Protein AF-A0A936JYV6-F1 (afdb_monomer)

Structure (mmCIF, N/CA/C/O backbone):
data_AF-A0A936JYV6-F1
#
_entry.id   AF-A0A936JYV6-F1
#
loop_
_atom_site.group_PDB
_atom_site.id
_atom_site.type_symbol
_atom_site.label_atom_id
_atom_site.label_alt_id
_atom_site.label_comp_id
_atom_site.label_asym_id
_atom_site.label_entity_id
_atom_site.label_seq_id
_atom_site.pdbx_PDB_ins_code
_atom_site.Cartn_x
_atom_site.Cartn_y
_atom_site.Cartn_z
_atom_site.occupancy
_atom_site.B_iso_or_equiv
_atom_site.auth_seq_id
_atom_site.auth_comp_id
_atom_site.auth_asym_id
_atom_site.auth_atom_id
_atom_site.pdbx_PDB_model_num
ATOM 1 N N . MET A 1 1 ? 4.127 -14.443 2.243 1.00 58.06 1 MET A N 1
ATOM 2 C CA . MET A 1 1 ? 3.228 -13.500 1.531 1.00 58.06 1 MET A CA 1
ATOM 3 C C . MET A 1 1 ? 3.012 -13.992 0.109 1.00 58.06 1 MET A C 1
ATOM 5 O O . MET A 1 1 ? 3.993 -14.233 -0.583 1.00 58.06 1 MET A O 1
ATOM 9 N N . LYS A 1 2 ? 1.760 -14.164 -0.326 1.00 81.38 2 LYS A N 1
ATOM 10 C CA . LYS A 1 2 ? 1.425 -14.519 -1.715 1.00 81.38 2 LYS A CA 1
ATOM 11 C C . LYS A 1 2 ? 1.143 -13.226 -2.482 1.00 81.38 2 LYS A C 1
ATOM 13 O O . LYS A 1 2 ? 0.317 -12.442 -2.030 1.00 81.38 2 LYS A O 1
ATOM 18 N N . LEU A 1 3 ? 1.829 -13.005 -3.605 1.00 87.69 3 LEU A N 1
ATOM 19 C CA . LEU A 1 3 ? 1.605 -11.821 -4.444 1.00 87.69 3 LEU A CA 1
ATOM 20 C C . LEU A 1 3 ? 0.173 -11.803 -4.993 1.00 87.69 3 LEU A C 1
ATOM 22 O O . LEU A 1 3 ? -0.344 -12.847 -5.417 1.00 87.69 3 LEU A O 1
ATOM 26 N N . SER A 1 4 ? -0.427 -10.612 -5.029 1.00 91.56 4 SER A N 1
ATOM 27 C CA . SER A 1 4 ? -1.703 -10.377 -5.707 1.00 91.56 4 SER A CA 1
ATOM 28 C C . SER A 1 4 ? -1.563 -10.567 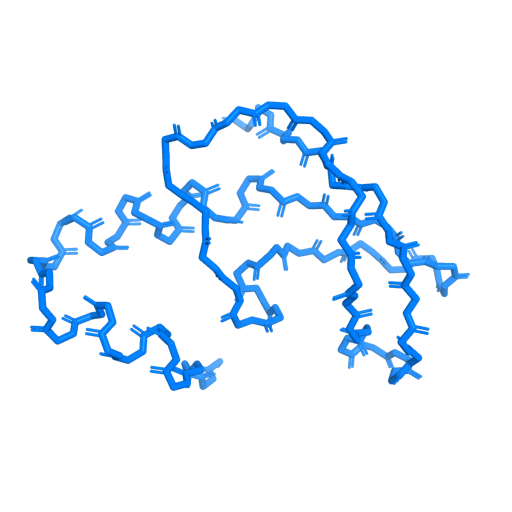-7.220 1.00 91.56 4 SER A C 1
ATOM 30 O O . SER A 1 4 ? -0.458 -10.568 -7.766 1.00 91.56 4 SER A O 1
ATOM 32 N N . ILE A 1 5 ? -2.687 -10.720 -7.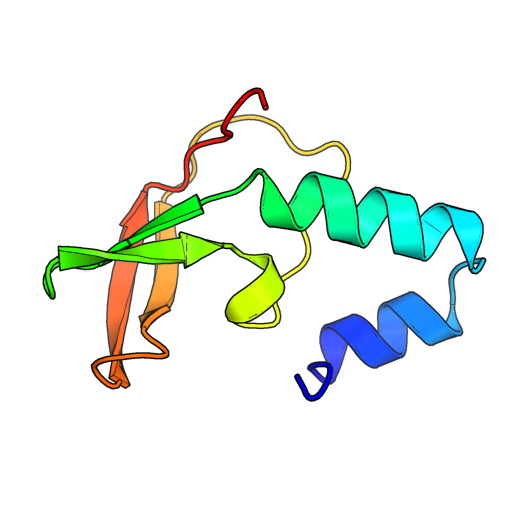924 1.00 93.00 5 ILE A N 1
ATOM 33 C CA . ILE A 1 5 ? -2.685 -10.816 -9.393 1.00 93.00 5 ILE A CA 1
ATOM 34 C C . ILE A 1 5 ? -2.044 -9.563 -10.007 1.00 93.00 5 ILE A C 1
ATOM 36 O O . ILE A 1 5 ? -1.184 -9.692 -10.873 1.00 93.00 5 ILE A O 1
ATOM 40 N N . ALA A 1 6 ? -2.368 -8.371 -9.495 1.00 91.44 6 ALA A N 1
ATOM 41 C CA . ALA A 1 6 ? -1.756 -7.121 -9.943 1.00 91.44 6 ALA A CA 1
ATOM 42 C C . ALA A 1 6 ? -0.230 -7.128 -9.755 1.00 91.44 6 ALA A C 1
ATOM 44 O O . ALA A 1 6 ? 0.513 -6.821 -10.684 1.00 91.44 6 ALA A O 1
ATOM 45 N N . GLN A 1 7 ? 0.253 -7.554 -8.583 1.00 94.56 7 GLN A N 1
ATOM 46 C CA . GLN A 1 7 ? 1.690 -7.659 -8.305 1.00 94.56 7 GLN A CA 1
ATOM 47 C C . GLN A 1 7 ? 2.384 -8.687 -9.200 1.00 94.56 7 GLN A C 1
ATOM 49 O O . GLN A 1 7 ? 3.514 -8.455 -9.616 1.00 94.56 7 GLN A O 1
ATOM 54 N N . LYS A 1 8 ? 1.723 -9.800 -9.536 1.00 94.69 8 LYS A N 1
ATOM 55 C CA . LYS A 1 8 ? 2.259 -10.795 -10.476 1.00 94.69 8 LYS A CA 1
ATOM 56 C C . LYS A 1 8 ? 2.363 -10.251 -11.898 1.00 94.69 8 LYS A C 1
ATOM 58 O O . LYS A 1 8 ? 3.390 -10.464 -12.529 1.00 94.69 8 LYS A O 1
ATOM 63 N N . ILE A 1 9 ? 1.338 -9.542 -12.373 1.00 94.81 9 ILE A N 1
ATOM 64 C CA . ILE A 1 9 ? 1.346 -8.897 -13.693 1.00 94.81 9 ILE A CA 1
ATOM 65 C C . ILE A 1 9 ? 2.489 -7.883 -13.755 1.00 94.81 9 ILE A C 1
ATOM 67 O O . ILE A 1 9 ? 3.330 -7.962 -14.644 1.00 94.81 9 ILE A O 1
ATOM 71 N N . VAL A 1 10 ? 2.592 -6.992 -12.765 1.00 93.75 10 VAL A N 1
ATOM 72 C CA . VAL A 1 10 ? 3.683 -6.008 -12.723 1.00 93.75 10 VAL A CA 1
ATOM 73 C C . VAL A 1 10 ? 5.046 -6.693 -12.642 1.00 93.75 10 VAL A C 1
ATOM 75 O O . VAL A 1 10 ? 5.946 -6.305 -13.378 1.00 93.75 10 VAL A O 1
ATOM 78 N N . LYS A 1 11 ? 5.205 -7.748 -11.832 1.00 94.19 11 LYS A N 1
ATOM 79 C CA . LYS A 1 11 ? 6.449 -8.533 -11.773 1.00 94.19 11 LYS A CA 1
ATOM 80 C C . LYS A 1 11 ? 6.822 -9.147 -13.124 1.00 94.19 11 LYS A C 1
ATOM 82 O O . LYS A 1 11 ? 8.000 -9.221 -13.435 1.00 94.19 11 LYS A O 1
ATOM 87 N N . PHE A 1 12 ? 5.842 -9.608 -13.897 1.00 95.19 12 PHE A N 1
ATOM 88 C CA . PHE A 1 12 ? 6.079 -10.229 -15.200 1.00 95.19 12 PHE A CA 1
ATOM 89 C C . PHE A 1 12 ? 6.557 -9.217 -16.249 1.00 95.19 12 PHE A C 1
ATOM 91 O O . PHE A 1 12 ? 7.462 -9.519 -17.018 1.00 95.19 12 PHE A O 1
ATOM 98 N N . PHE A 1 13 ? 5.985 -8.009 -16.258 1.00 94.62 13 PHE A N 1
ATOM 99 C CA . PHE A 1 13 ? 6.314 -6.968 -17.241 1.00 94.62 13 PHE A CA 1
ATOM 100 C C . PHE A 1 13 ? 7.438 -6.011 -16.808 1.00 94.62 13 PHE A C 1
ATOM 102 O O . PHE A 1 13 ? 7.816 -5.131 -17.577 1.00 94.62 13 PHE A O 1
ATOM 109 N N . SER A 1 14 ? 7.971 -6.144 -15.591 1.00 92.69 14 SER A N 1
ATOM 110 C CA . SER A 1 14 ? 9.063 -5.302 -15.083 1.00 92.69 14 SER A CA 1
ATOM 111 C C . SER A 1 14 ? 10.339 -6.103 -14.845 1.00 92.69 14 SER A C 1
ATOM 113 O O . SER A 1 14 ? 10.315 -7.318 -14.668 1.00 92.69 14 SER A O 1
ATOM 115 N N . SER A 1 15 ? 11.481 -5.413 -14.825 1.00 95.19 15 SER A N 1
ATOM 116 C CA . SER A 1 15 ? 12.736 -6.026 -14.393 1.00 95.19 15 SER A CA 1
ATOM 117 C C . SER A 1 15 ? 12.732 -6.256 -12.880 1.00 95.19 15 SER A C 1
ATOM 119 O O . SER A 1 15 ? 12.049 -5.553 -12.132 1.00 95.19 15 SER A O 1
ATOM 121 N N . ALA A 1 16 ? 13.548 -7.202 -12.408 1.00 93.62 16 ALA A N 1
ATOM 122 C CA . ALA A 1 16 ? 13.657 -7.508 -10.981 1.00 93.62 16 ALA A CA 1
ATOM 123 C C . ALA A 1 16 ? 13.996 -6.265 -10.135 1.00 93.62 16 ALA A C 1
ATOM 125 O O . ALA A 1 16 ? 13.351 -6.021 -9.118 1.00 93.62 16 ALA A O 1
ATOM 126 N N . SER A 1 17 ? 14.935 -5.435 -10.602 1.00 94.62 17 SER A N 1
ATOM 127 C CA . SER A 1 17 ? 15.351 -4.212 -9.903 1.00 94.62 17 SER A CA 1
ATOM 128 C C . SER A 1 17 ? 14.264 -3.136 -9.871 1.00 94.62 17 SER A C 1
ATOM 130 O O . SER A 1 17 ? 14.131 -2.406 -8.890 1.00 94.62 17 SER A O 1
ATOM 132 N N . VAL A 1 18 ? 13.456 -3.022 -10.929 1.00 94.06 18 VAL A N 1
ATOM 133 C CA . VAL A 1 18 ? 12.316 -2.096 -10.954 1.00 94.06 18 VAL A CA 1
ATOM 134 C C . VAL A 1 18 ? 11.211 -2.598 -10.031 1.00 94.06 18 VAL A C 1
ATOM 136 O O . VAL A 1 18 ? 10.670 -1.812 -9.256 1.00 94.06 18 VAL A O 1
ATOM 139 N N . PHE A 1 19 ? 10.913 -3.897 -10.060 1.00 95.50 19 PHE A N 1
ATOM 140 C CA . PHE A 1 19 ? 9.917 -4.507 -9.186 1.00 95.50 19 PHE A CA 1
ATOM 141 C C . PHE A 1 19 ? 10.266 -4.346 -7.702 1.00 95.50 19 PHE A C 1
ATOM 143 O O . PHE A 1 19 ? 9.391 -4.044 -6.891 1.00 95.50 19 PHE A O 1
ATOM 150 N N . GLU A 1 20 ? 11.541 -4.490 -7.344 1.00 95.00 20 GLU A N 1
ATOM 151 C CA . GLU A 1 20 ? 12.024 -4.273 -5.980 1.00 95.00 20 GLU A CA 1
ATOM 152 C C . GLU A 1 20 ? 11.809 -2.823 -5.527 1.00 95.00 20 GLU A C 1
ATOM 154 O O . GLU A 1 20 ? 11.176 -2.591 -4.497 1.00 95.00 20 GLU A O 1
ATOM 159 N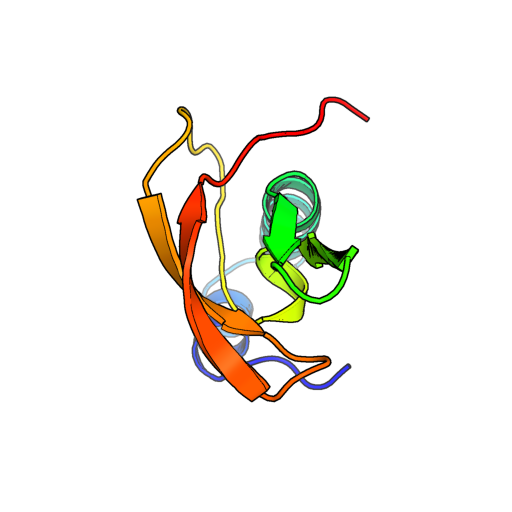 N . LYS A 1 21 ? 12.180 -1.843 -6.361 1.00 94.50 21 LYS A N 1
ATOM 160 C CA . LYS A 1 21 ? 11.908 -0.419 -6.093 1.00 94.50 21 LYS A CA 1
ATOM 161 C C . LYS A 1 21 ? 10.411 -0.120 -5.969 1.00 94.50 21 LYS A C 1
ATOM 163 O O . LYS A 1 21 ? 10.005 0.688 -5.136 1.00 94.50 21 LYS A O 1
ATOM 168 N N . MET A 1 22 ? 9.572 -0.766 -6.783 1.00 94.75 22 MET A N 1
ATOM 169 C CA . MET A 1 22 ? 8.113 -0.647 -6.691 1.00 94.75 22 MET A CA 1
ATOM 170 C C . MET A 1 22 ? 7.580 -1.223 -5.378 1.00 94.75 22 MET A C 1
ATOM 172 O O . MET A 1 22 ? 6.705 -0.615 -4.759 1.00 94.75 22 MET A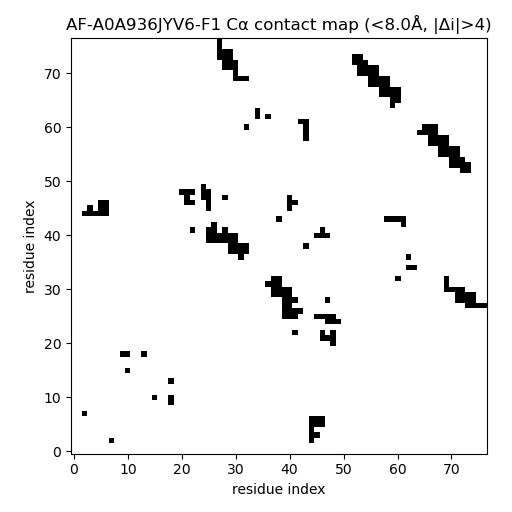 O 1
ATOM 176 N N . MET A 1 23 ? 8.095 -2.376 -4.946 1.00 94.75 23 MET A N 1
ATOM 177 C CA . MET A 1 23 ? 7.743 -2.988 -3.667 1.00 94.75 23 MET A CA 1
ATOM 178 C C . MET A 1 23 ? 8.128 -2.075 -2.502 1.00 94.75 23 MET A C 1
ATOM 180 O O . MET A 1 23 ? 7.303 -1.840 -1.619 1.00 94.75 23 MET A O 1
ATOM 184 N N . GLU A 1 24 ? 9.358 -1.567 -2.488 1.00 94.19 24 GLU A N 1
ATOM 185 C CA . GLU A 1 24 ? 9.851 -0.672 -1.439 1.00 94.19 24 GLU A CA 1
ATOM 186 C C . GLU A 1 24 ? 9.012 0.600 -1.336 1.00 94.19 24 GLU A C 1
ATOM 188 O O . GLU A 1 24 ? 8.539 0.933 -0.249 1.00 94.19 24 GLU A O 1
ATOM 193 N N . ASP A 1 25 ? 8.752 1.275 -2.458 1.00 93.94 25 ASP A N 1
ATOM 194 C CA . ASP A 1 25 ? 7.934 2.489 -2.455 1.00 93.94 25 ASP A CA 1
ATOM 195 C C . ASP A 1 25 ? 6.488 2.174 -2.036 1.00 93.94 25 ASP A C 1
ATOM 197 O O . ASP A 1 25 ? 5.916 2.873 -1.203 1.00 93.94 25 ASP A O 1
ATOM 201 N N . SER A 1 26 ? 5.920 1.049 -2.486 1.00 94.25 26 SER A N 1
ATOM 202 C CA . SER A 1 26 ? 4.572 0.615 -2.083 1.00 94.25 26 SER A CA 1
ATOM 203 C C . SER A 1 26 ? 4.455 0.322 -0.584 1.00 94.25 26 SER A C 1
ATOM 205 O O . SER A 1 26 ? 3.394 0.558 -0.003 1.00 94.25 26 SER A O 1
ATOM 207 N N . LYS A 1 27 ? 5.520 -0.180 0.058 1.00 94.56 27 LYS A N 1
ATOM 208 C CA . LYS A 1 27 ? 5.564 -0.421 1.513 1.00 94.56 27 LYS A CA 1
ATOM 209 C C . LYS A 1 27 ? 5.563 0.879 2.323 1.00 94.56 27 LYS A C 1
ATOM 211 O O . LYS A 1 27 ? 5.071 0.880 3.451 1.00 94.56 27 LYS A O 1
ATOM 216 N N . ARG A 1 28 ? 6.071 1.978 1.752 1.00 94.31 28 ARG A N 1
ATOM 217 C CA . ARG A 1 28 ? 6.055 3.314 2.377 1.00 94.31 28 ARG A CA 1
ATOM 218 C C . ARG A 1 28 ? 4.653 3.911 2.430 1.00 94.31 28 ARG A C 1
ATOM 220 O O . ARG A 1 28 ? 4.379 4.731 3.298 1.00 94.31 28 ARG A O 1
ATOM 227 N N . TYR A 1 29 ? 3.754 3.510 1.532 1.00 94.12 29 TYR A N 1
ATOM 228 C CA . TYR A 1 29 ? 2.353 3.916 1.601 1.00 94.12 29 TYR A CA 1
ATOM 229 C C . TYR A 1 29 ? 1.611 3.054 2.612 1.00 94.12 29 TYR A C 1
ATOM 231 O O . TYR A 1 29 ? 1.399 1.864 2.381 1.00 94.12 29 TYR A O 1
ATOM 239 N N . ARG A 1 30 ? 1.197 3.662 3.720 1.00 94.31 30 ARG A N 1
ATOM 240 C CA . ARG A 1 30 ? 0.540 2.991 4.843 1.00 94.31 30 ARG A CA 1
ATOM 241 C C . ARG A 1 30 ? -0.816 3.617 5.133 1.00 94.31 30 ARG A C 1
ATOM 243 O O . ARG A 1 30 ? -1.128 4.729 4.698 1.00 94.31 30 ARG A O 1
ATOM 250 N N . PHE A 1 31 ? -1.646 2.862 5.834 1.00 93.25 31 PHE A N 1
ATOM 251 C CA . PHE A 1 31 ? -2.889 3.352 6.404 1.00 93.25 31 PHE A CA 1
ATOM 252 C C . PHE A 1 31 ? -3.161 2.650 7.734 1.00 93.25 31 PHE A C 1
ATOM 254 O O . PHE A 1 31 ? -2.819 1.479 7.924 1.00 93.25 31 PHE A O 1
ATOM 261 N N . THR A 1 32 ? -3.881 3.341 8.611 1.00 93.25 32 THR A N 1
ATOM 262 C CA . THR A 1 32 ? -4.379 2.773 9.865 1.00 93.25 32 THR A CA 1
ATOM 263 C C . THR A 1 32 ? -5.840 2.388 9.701 1.00 93.25 32 THR A C 1
ATOM 265 O O . THR A 1 32 ? -6.661 3.170 9.219 1.00 93.25 32 THR A O 1
ATOM 268 N N . CYS A 1 33 ? -6.178 1.151 10.055 1.00 92.50 33 CYS A N 1
ATOM 269 C CA . CYS A 1 33 ? -7.564 0.707 10.122 1.00 92.50 33 CYS A CA 1
ATOM 270 C C . CYS A 1 33 ? -8.164 1.034 11.497 1.00 92.50 33 CYS A C 1
ATOM 272 O O . CYS A 1 33 ? -7.462 1.013 12.501 1.00 92.50 33 CYS A O 1
ATOM 274 N N . ASN A 1 34 ? -9.486 1.205 11.572 1.00 88.38 34 ASN A N 1
ATOM 275 C CA . ASN A 1 34 ? -10.220 1.403 12.831 1.00 88.38 34 ASN A CA 1
ATOM 276 C C . ASN A 1 34 ? -10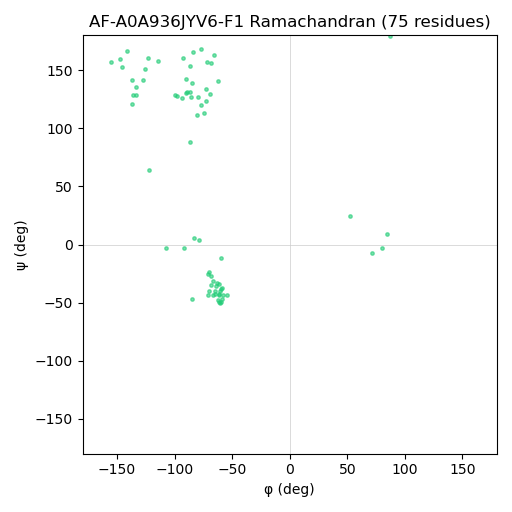.078 0.235 13.828 1.00 88.38 34 ASN A C 1
ATOM 278 O O . ASN A 1 34 ? -10.467 0.367 14.978 1.00 88.38 34 ASN A O 1
ATOM 282 N N . CYS A 1 35 ? -9.527 -0.912 13.412 1.00 90.88 35 CYS A N 1
ATOM 283 C CA . CYS A 1 35 ? -9.145 -1.989 14.332 1.00 90.88 35 CYS A CA 1
ATOM 284 C C . CYS A 1 35 ? -7.807 -1.734 15.056 1.00 90.88 35 CYS A C 1
ATOM 286 O O . CYS A 1 35 ? -7.312 -2.627 15.735 1.00 90.88 35 CYS A O 1
ATOM 288 N N . GLY A 1 36 ? -7.184 -0.567 14.862 1.00 89.75 36 GLY A N 1
ATOM 289 C CA . GLY A 1 36 ? -5.913 -0.182 15.481 1.00 89.75 36 GLY A CA 1
ATOM 290 C C . GLY A 1 36 ? -4.672 -0.768 14.804 1.00 89.75 36 GLY A C 1
ATOM 291 O O . GLY A 1 36 ? -3.556 -0.454 15.204 1.00 89.75 36 GLY A O 1
ATOM 292 N N . LYS A 1 37 ? -4.834 -1.610 13.775 1.00 92.44 37 LYS A N 1
ATOM 293 C CA . LYS A 1 37 ? -3.709 -2.148 13.002 1.00 92.44 37 LYS A CA 1
ATOM 294 C C . LYS A 1 37 ? -3.361 -1.236 11.833 1.00 92.44 37 LYS A C 1
ATOM 296 O O . LYS A 1 37 ? -4.232 -0.845 11.049 1.00 92.44 37 LYS A O 1
ATOM 301 N N . GLU A 1 38 ? -2.075 -0.945 11.719 1.00 92.50 38 GLU A N 1
ATOM 302 C CA . GLU A 1 38 ? -1.475 -0.295 10.564 1.00 92.50 38 GLU A CA 1
ATOM 303 C C . GLU A 1 38 ? -1.024 -1.355 9.557 1.00 92.50 38 GLU A C 1
ATOM 305 O O . GLU A 1 38 ? -0.548 -2.424 9.938 1.00 92.50 38 GLU A O 1
ATOM 310 N N . THR A 1 39 ? -1.184 -1.067 8.271 1.00 92.38 39 THR A N 1
ATOM 311 C CA . THR A 1 39 ? -0.699 -1.930 7.192 1.00 92.38 39 THR A CA 1
ATOM 312 C C . THR A 1 39 ? -0.290 -1.079 5.997 1.00 92.38 39 THR A C 1
ATOM 314 O O . THR A 1 39 ? -0.695 0.081 5.859 1.00 92.38 39 THR A O 1
ATOM 317 N N . SER A 1 40 ? 0.535 -1.652 5.132 1.00 93.62 40 SER A N 1
ATOM 318 C CA . SER A 1 40 ? 0.974 -1.013 3.898 1.00 93.62 40 SER A CA 1
ATOM 319 C C . SER A 1 40 ? 0.083 -1.359 2.707 1.00 93.62 40 SER A C 1
ATOM 321 O O . SER A 1 40 ? -0.624 -2.369 2.675 1.00 93.62 40 SER A O 1
ATOM 323 N N . ILE A 1 41 ? 0.160 -0.533 1.666 1.00 93.81 41 ILE A N 1
ATOM 324 C CA . ILE A 1 41 ? -0.494 -0.801 0.385 1.00 93.81 41 ILE A CA 1
ATOM 325 C C . ILE A 1 41 ? 0.042 -2.083 -0.253 1.00 93.81 41 ILE A C 1
ATOM 327 O O . ILE A 1 41 ? -0.725 -2.826 -0.863 1.00 93.81 41 ILE A O 1
ATOM 331 N N . TRP A 1 42 ? 1.324 -2.389 -0.058 1.00 94.25 42 TRP A N 1
ATOM 332 C CA . TRP A 1 42 ? 1.907 -3.635 -0.544 1.00 94.25 42 TRP A CA 1
ATOM 333 C C . TRP A 1 42 ? 1.254 -4.883 0.070 1.00 94.25 42 TRP A C 1
ATOM 335 O O . TRP A 1 42 ? 0.960 -5.845 -0.641 1.00 94.25 42 TRP A O 1
ATOM 345 N N . GLU A 1 43 ? 0.998 -4.864 1.379 1.00 91.88 43 GLU A N 1
ATOM 346 C CA . GLU A 1 43 ? 0.439 -6.005 2.120 1.00 91.88 43 GLU A CA 1
ATOM 347 C C . GLU A 1 43 ? -0.994 -6.343 1.707 1.00 91.88 43 GLU A C 1
ATOM 349 O O . GLU A 1 43 ? -1.374 -7.513 1.697 1.00 91.88 43 GLU A O 1
ATOM 354 N N . ILE A 1 44 ? -1.778 -5.341 1.302 1.00 91.81 44 ILE A N 1
ATOM 355 C CA . ILE A 1 44 ? -3.127 -5.549 0.755 1.00 91.81 44 ILE A CA 1
ATOM 356 C C . ILE A 1 44 ? -3.125 -5.901 -0.742 1.00 91.81 44 ILE A C 1
ATOM 358 O O . ILE A 1 44 ? -4.186 -5.983 -1.357 1.00 91.81 44 ILE A O 1
ATOM 362 N N . GLY A 1 45 ? -1.948 -6.090 -1.346 1.00 91.56 45 GLY A N 1
ATOM 363 C CA . GLY A 1 45 ? -1.810 -6.451 -2.755 1.00 91.56 45 GLY A CA 1
ATOM 364 C C . GLY A 1 45 ? -1.834 -5.272 -3.730 1.00 91.56 45 GLY A C 1
ATOM 365 O O . GLY A 1 45 ? -1.909 -5.503 -4.940 1.00 91.56 45 GLY A O 1
ATOM 366 N N . GLY A 1 46 ? -1.797 -4.037 -3.227 1.00 91.56 46 GLY A N 1
ATOM 367 C CA . GLY A 1 46 ? -1.728 -2.822 -4.029 1.00 91.56 46 GLY A CA 1
ATOM 368 C C . GLY A 1 46 ? -0.298 -2.466 -4.436 1.00 91.56 46 GLY A C 1
ATOM 369 O O . GLY A 1 46 ? 0.682 -2.989 -3.901 1.00 91.56 46 GLY A O 1
ATOM 370 N N . ILE A 1 47 ? -0.189 -1.556 -5.402 1.00 93.12 47 ILE A N 1
ATOM 371 C CA . ILE A 1 47 ? 1.084 -1.070 -5.938 1.00 93.12 47 ILE A CA 1
ATOM 372 C C . ILE A 1 47 ? 1.010 0.452 -6.026 1.00 93.12 47 ILE A C 1
ATOM 374 O O . ILE A 1 47 ? 0.058 1.001 -6.582 1.00 93.12 47 ILE A O 1
ATOM 378 N N . ARG A 1 48 ? 2.014 1.133 -5.474 1.00 92.62 48 ARG A N 1
ATOM 379 C CA . ARG A 1 48 ? 2.246 2.570 -5.645 1.00 92.62 48 ARG A CA 1
ATOM 380 C C . ARG A 1 48 ? 3.733 2.791 -5.875 1.00 92.62 48 ARG A C 1
ATOM 382 O O . ARG A 1 48 ? 4.545 2.427 -5.034 1.00 92.62 48 ARG A O 1
ATOM 389 N N . TYR A 1 49 ? 4.064 3.389 -7.011 1.00 92.56 49 TYR A N 1
ATOM 390 C CA . TYR A 1 49 ? 5.440 3.671 -7.397 1.00 92.56 49 TYR A CA 1
ATOM 391 C C . TYR A 1 49 ? 5.545 5.077 -7.966 1.00 92.56 49 TYR A C 1
ATOM 393 O O . TYR A 1 49 ? 4.751 5.439 -8.834 1.00 92.56 49 TYR A O 1
ATOM 401 N N . LYS A 1 50 ? 6.495 5.867 -7.452 1.00 89.00 50 LYS A N 1
ATOM 402 C CA . LYS A 1 50 ? 6.676 7.291 -7.780 1.00 89.00 50 LYS A CA 1
ATOM 403 C C . LYS A 1 50 ? 5.389 8.110 -7.618 1.00 89.00 50 LYS A C 1
ATOM 405 O O . LYS A 1 50 ? 5.212 9.143 -8.254 1.00 89.00 50 LYS A O 1
ATOM 410 N N . ALA A 1 51 ? 4.471 7.634 -6.780 1.00 88.69 51 ALA A N 1
ATOM 411 C CA . ALA A 1 51 ? 3.2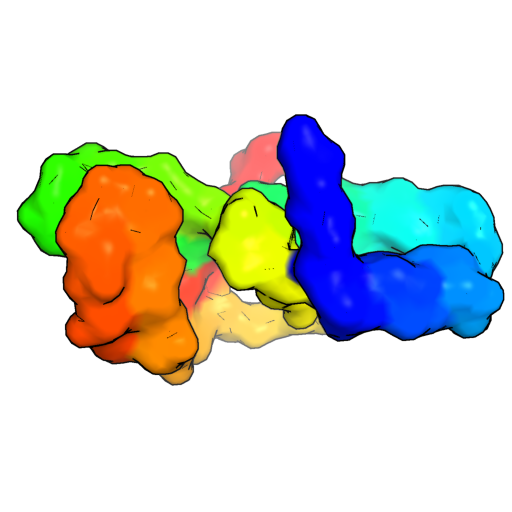28 8.329 -6.508 1.00 88.69 51 ALA A CA 1
ATOM 412 C C . ALA A 1 51 ? 3.480 9.508 -5.554 1.00 88.69 51 ALA A C 1
ATOM 414 O O . ALA A 1 51 ? 4.527 9.618 -4.916 1.00 88.69 51 ALA A O 1
ATOM 415 N N . ALA A 1 52 ? 2.487 10.376 -5.406 1.00 85.81 52 ALA A N 1
ATOM 416 C CA . ALA A 1 52 ? 2.497 11.448 -4.419 1.00 85.81 52 ALA A CA 1
ATOM 417 C C . ALA A 1 52 ? 1.099 11.632 -3.814 1.00 85.81 52 ALA A C 1
ATOM 419 O O . ALA A 1 52 ? 0.109 11.095 -4.320 1.00 85.81 52 ALA A O 1
ATOM 420 N N . GLY A 1 53 ? 1.035 12.377 -2.710 1.00 86.81 53 GLY A N 1
ATOM 421 C CA . GLY A 1 53 ? -0.214 12.760 -2.056 1.00 86.81 53 GLY A CA 1
ATOM 422 C C . GLY A 1 53 ? -0.759 11.756 -1.037 1.00 86.81 53 GLY A C 1
ATOM 423 O O . GLY A 1 53 ? -0.182 10.698 -0.779 1.00 86.81 53 GLY A O 1
ATOM 424 N N . LYS A 1 54 ? -1.897 12.133 -0.438 1.00 88.44 54 LYS A N 1
ATOM 425 C CA . LYS A 1 54 ? -2.590 11.394 0.630 1.00 88.44 54 LYS A CA 1
ATOM 426 C C . LYS A 1 54 ? -4.031 11.050 0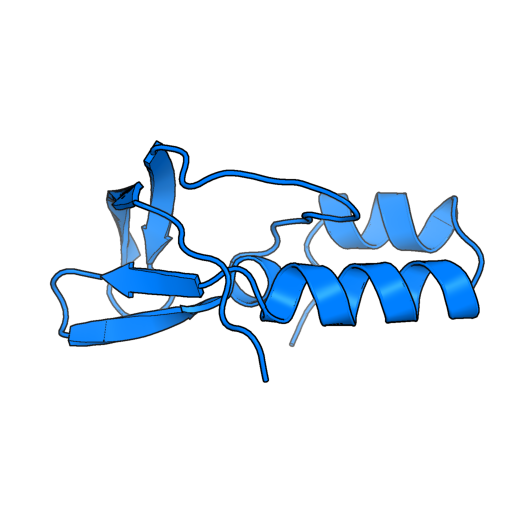.220 1.00 88.44 54 LYS A C 1
ATOM 428 O O . LYS A 1 54 ? -4.968 11.607 0.797 1.00 88.44 54 LYS A O 1
ATOM 433 N N . PRO A 1 55 ? -4.232 10.215 -0.818 1.00 90.88 55 PRO A N 1
ATOM 434 C CA . PRO A 1 55 ? -5.568 9.930 -1.321 1.00 90.88 55 PRO A CA 1
ATOM 435 C C . PRO A 1 55 ? -6.382 9.114 -0.317 1.00 90.88 55 PRO A C 1
ATOM 437 O O . PRO A 1 55 ? -5.844 8.371 0.511 1.00 90.88 55 PRO A O 1
ATOM 440 N N . LEU A 1 56 ? -7.701 9.227 -0.443 1.00 90.75 56 LEU A N 1
ATOM 441 C CA . LEU A 1 56 ? -8.646 8.326 0.194 1.00 90.75 56 LEU A CA 1
ATOM 442 C C . LEU A 1 56 ? -8.833 7.109 -0.720 1.00 90.75 56 LEU A C 1
ATOM 444 O O . LEU A 1 56 ? -9.111 7.261 -1.907 1.00 90.75 56 LEU A O 1
ATOM 448 N N . THR A 1 57 ? -8.650 5.896 -0.209 1.00 89.12 57 THR A N 1
ATOM 449 C CA . THR A 1 57 ? -8.774 4.670 -1.013 1.00 89.12 57 THR A CA 1
ATOM 450 C C . THR A 1 57 ? -9.611 3.635 -0.281 1.00 89.12 57 THR A C 1
ATOM 452 O O . THR A 1 57 ? -9.432 3.417 0.918 1.00 89.12 57 THR A O 1
ATOM 455 N N . GLY A 1 58 ? -10.528 3.001 -1.011 1.00 90.81 58 GLY A N 1
ATOM 456 C CA . GLY A 1 58 ? -11.332 1.894 -0.510 1.00 90.81 58 GLY A CA 1
ATOM 457 C C . GLY A 1 58 ? -10.488 0.631 -0.430 1.00 90.81 58 GLY A C 1
ATOM 458 O O . GLY A 1 58 ? -10.046 0.109 -1.450 1.00 90.81 58 GLY A O 1
ATOM 459 N N . THR A 1 59 ? -10.233 0.150 0.783 1.00 89.12 59 THR A N 1
ATOM 460 C CA . THR A 1 59 ? -9.388 -1.025 1.011 1.00 89.12 59 THR A CA 1
ATOM 461 C C . THR A 1 59 ? -9.984 -1.953 2.064 1.00 89.12 5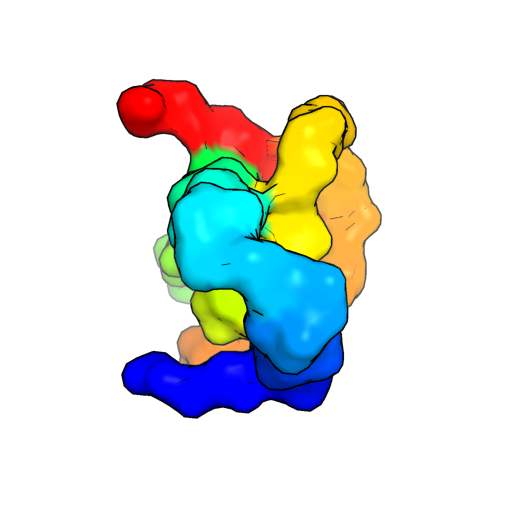9 THR A C 1
ATOM 463 O O . THR A 1 59 ? -10.529 -1.524 3.088 1.00 89.12 59 THR A O 1
ATOM 466 N N . LYS A 1 60 ? -9.846 -3.261 1.825 1.00 91.12 60 LYS A N 1
ATOM 467 C CA . LYS A 1 60 ? -10.162 -4.305 2.800 1.00 91.12 60 LYS A CA 1
ATOM 468 C C . LYS A 1 60 ? -9.006 -4.435 3.790 1.00 91.12 60 LYS A C 1
ATOM 470 O O . LYS A 1 60 ? -7.858 -4.601 3.397 1.00 91.12 60 LYS A O 1
ATOM 475 N N . CYS A 1 61 ? -9.293 -4.357 5.090 1.00 90.94 61 CYS A N 1
ATOM 476 C CA . CYS A 1 61 ? -8.272 -4.636 6.103 1.00 90.94 61 CYS A CA 1
ATOM 477 C C . CYS A 1 61 ? -7.919 -6.132 6.085 1.00 90.94 61 CYS A C 1
ATOM 479 O O . CYS A 1 61 ? -8.839 -6.947 6.198 1.00 90.94 61 CYS A O 1
ATOM 481 N N . PRO A 1 62 ? -6.631 -6.509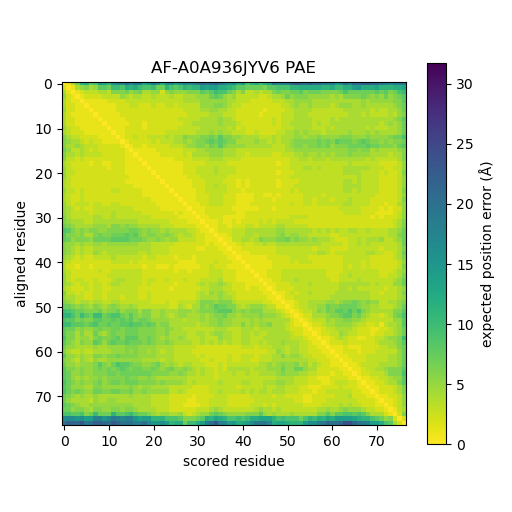 6.025 1.00 89.31 62 PRO A N 1
ATOM 482 C CA . PRO A 1 62 ? -6.232 -7.911 6.100 1.00 89.31 62 PRO A CA 1
ATOM 483 C C . PRO A 1 62 ? -6.439 -8.498 7.505 1.00 89.31 62 PRO A C 1
ATOM 485 O O . PRO A 1 62 ? -6.614 -9.702 7.635 1.00 89.31 62 PRO A O 1
ATOM 488 N N . HIS A 1 63 ? -6.474 -7.662 8.551 1.00 90.62 63 HIS A N 1
ATOM 489 C CA . HIS A 1 63 ? -6.625 -8.112 9.938 1.00 90.62 63 HIS A CA 1
ATOM 490 C C . HIS A 1 63 ? -8.082 -8.316 10.362 1.00 90.62 63 HIS A C 1
ATOM 492 O O . HIS A 1 63 ? -8.401 -9.324 10.975 1.00 90.62 63 HIS A O 1
ATOM 498 N N . CYS A 1 64 ? -8.970 -7.359 10.071 1.00 91.19 64 CYS A N 1
ATOM 499 C CA . CYS A 1 64 ? -10.371 -7.426 10.512 1.00 91.19 64 CYS A CA 1
ATOM 500 C C . CYS A 1 64 ? -11.366 -7.721 9.382 1.00 91.19 64 CYS A C 1
ATOM 502 O O . CYS A 1 64 ? -12.566 -7.784 9.627 1.00 91.19 64 CYS A O 1
ATOM 504 N N . GLY A 1 65 ? -10.905 -7.820 8.132 1.00 90.69 65 GLY A N 1
ATOM 505 C CA . GLY A 1 65 ? -11.746 -8.115 6.970 1.00 90.69 65 GLY A CA 1
ATOM 506 C C . GLY A 1 65 ? -12.689 -6.990 6.529 1.00 90.69 65 GLY A C 1
ATOM 507 O O . GLY A 1 65 ? -13.285 -7.103 5.460 1.00 90.69 65 GLY A O 1
ATOM 508 N N . LYS A 1 66 ? -12.813 -5.892 7.289 1.00 91.62 66 LYS A N 1
ATOM 509 C CA . LYS A 1 66 ? -13.715 -4.777 6.961 1.00 91.62 66 LYS A CA 1
ATOM 510 C C . LYS A 1 66 ? -13.187 -3.947 5.791 1.00 91.62 66 LYS A C 1
ATOM 512 O O . LYS A 1 66 ? -12.011 -3.556 5.772 1.00 91.62 66 LYS A O 1
ATOM 517 N N . PHE A 1 67 ? -14.076 -3.647 4.848 1.00 92.12 67 PHE A N 1
ATOM 518 C CA . PHE A 1 67 ? -13.842 -2.686 3.775 1.00 92.12 67 PHE A CA 1
ATOM 519 C C . PHE A 1 67 ? -14.210 -1.281 4.251 1.00 92.12 67 PHE A C 1
ATOM 521 O O . PHE A 1 67 ? -15.270 -1.085 4.840 1.00 92.12 67 PHE A O 1
ATOM 528 N N . ALA A 1 68 ? -13.320 -0.316 4.039 1.00 91.81 68 ALA A N 1
ATOM 529 C CA . ALA A 1 68 ? -13.570 1.083 4.364 1.00 91.81 68 ALA A CA 1
ATOM 530 C C . ALA A 1 68 ? -12.701 1.996 3.496 1.00 91.81 68 ALA A C 1
ATOM 532 O O . ALA A 1 68 ? -11.627 1.595 3.037 1.00 91.81 68 ALA A O 1
ATOM 533 N N . MET A 1 69 ? -13.144 3.240 3.331 1.00 92.56 69 MET A N 1
ATOM 534 C CA . MET A 1 69 ? -12.313 4.307 2.785 1.00 92.56 69 MET A CA 1
ATOM 535 C C . MET A 1 69 ? -11.282 4.721 3.833 1.00 92.56 69 MET A C 1
ATOM 537 O O . MET A 1 69 ? -11.639 5.081 4.954 1.00 92.56 69 MET A O 1
ATOM 541 N N . ARG A 1 70 ? -9.997 4.652 3.484 1.00 91.69 70 ARG A N 1
ATOM 542 C CA . ARG A 1 70 ? -8.900 5.004 4.392 1.00 91.69 70 ARG A CA 1
ATOM 543 C C . ARG A 1 70 ? -7.978 6.012 3.740 1.00 91.69 70 ARG A C 1
ATOM 545 O O . ARG A 1 70 ? -7.706 5.934 2.542 1.00 91.69 70 ARG A O 1
ATOM 552 N N . LYS A 1 71 ? -7.503 6.962 4.542 1.00 93.44 71 LYS A N 1
ATOM 553 C CA . LYS A 1 71 ? -6.506 7.934 4.105 1.00 93.44 71 LYS A CA 1
ATOM 554 C C . LYS A 1 71 ? -5.147 7.252 4.091 1.00 93.44 71 LYS A C 1
ATOM 556 O O . LYS A 1 71 ? -4.691 6.759 5.120 1.00 93.44 71 LYS A O 1
ATOM 561 N N . ILE A 1 72 ? -4.526 7.223 2.922 1.00 93.62 72 ILE A N 1
ATOM 562 C CA . ILE A 1 72 ? -3.169 6.714 2.764 1.00 93.62 72 ILE A CA 1
ATOM 563 C C . ILE A 1 72 ? -2.202 7.851 3.086 1.00 93.62 72 ILE A C 1
ATOM 565 O O . ILE A 1 72 ? -2.414 8.991 2.669 1.00 93.62 72 ILE A O 1
ATOM 569 N N . TYR A 1 73 ? -1.123 7.547 3.792 1.00 92.88 73 TYR A N 1
ATOM 570 C CA . TYR A 1 73 ? 0.012 8.445 3.963 1.00 92.88 73 TYR A CA 1
ATOM 571 C C . TYR A 1 73 ? 1.298 7.745 3.543 1.00 92.88 73 TYR A C 1
ATOM 573 O O . TYR A 1 73 ? 1.404 6.521 3.594 1.00 92.88 73 TYR A O 1
ATOM 581 N N . LYS A 1 74 ? 2.260 8.541 3.078 1.00 92.38 74 LYS A N 1
ATOM 582 C CA . LYS A 1 74 ? 3.614 8.074 2.814 1.00 92.38 74 LYS A CA 1
ATOM 583 C C . LYS A 1 74 ? 4.433 8.258 4.086 1.00 92.38 74 LYS A C 1
ATOM 585 O O . LYS A 1 74 ? 4.387 9.337 4.672 1.00 92.38 74 LYS A O 1
ATOM 590 N N . THR A 1 75 ? 5.132 7.212 4.498 1.00 87.75 75 THR A N 1
ATOM 591 C CA . THR A 1 75 ? 6.122 7.266 5.570 1.00 87.75 75 THR A CA 1
ATOM 592 C C . THR A 1 75 ? 7.507 7.384 4.951 1.00 87.75 75 THR A C 1
ATOM 594 O O . THR A 1 75 ? 7.887 6.575 4.098 1.00 87.75 75 THR A O 1
ATOM 597 N N . ASP A 1 76 ? 8.258 8.381 5.395 1.00 69.69 76 ASP A N 1
ATOM 598 C CA . ASP A 1 76 ? 9.666 8.547 5.061 1.00 69.69 76 ASP A CA 1
ATOM 599 C C . ASP A 1 76 ? 10.471 7.725 6.076 1.00 69.69 76 ASP A C 1
ATOM 601 O O . ASP A 1 76 ? 10.762 8.188 7.174 1.00 69.69 76 ASP A O 1
ATOM 605 N N . ILE A 1 77 ? 10.691 6.444 5.757 1.00 57.09 77 ILE A N 1
ATOM 606 C CA . ILE A 1 77 ? 11.675 5.592 6.446 1.00 57.09 77 ILE A CA 1
ATOM 607 C C . ILE A 1 77 ? 13.057 5.955 5.919 1.00 57.09 77 ILE A C 1
ATOM 609 O O . ILE A 1 77 ? 13.167 6.029 4.661 1.00 57.09 77 ILE A O 1
#

Sequence (77 aa):
MKLSIAQKIVKFFSSASVFEKMMEDSKRYRFTCNCGKETSIWEIGGIRYKAAGKPLTGTKCPHCGKFAMRKIYKTDI

Secondary structure (DSSP, 8-state):
-PPPHHHHHHHHHS-HHHHHHHHHHHHHEEEE-TTS-EEETTTTT---SS--S--EEEEE-TTT--EEEEE-EE---

Foldseek 3Di:
DDADPVLVVCPVPDDPVVSVQFLVQQQQWWWADPVRDIGTCVVQNHTDHPDDDFDFDFGQDPPPRDTDTTTIDGHDD

Mean predicted aligned error: 3.85 Å

Solvent-accessible surface area (backbone atoms only — not comparable to full-atom values): 4595 Å² total; per-residue (Å²): 137,83,78,30,71,63,47,48,53,50,50,70,80,40,54,73,72,56,40,50,53,32,49,54,45,8,50,29,31,29,36,68,45,98,86,77,51,70,48,33,38,38,80,71,38,45,83,42,60,96,70,83,78,62,56,74,44,81,45,59,38,90,88,80,63,52,71,46,77,36,60,34,40,73,54,91,125

Radius of gyration: 12.43 Å; Cα contacts (8 Å, |Δi|>4): 119; chains: 1; bounding box: 29×27×33 Å

pLDDT: mean 90.93, std 6.5, range [57.09, 95.5]

Nearest PDB structures (foldseek):
  6zsa-assembly1_1  TM=5.854E-01  e=2.227E+00  Homo sapiens
  8xt2-assembly1_Lg  TM=5.632E-01  e=2.089E+00  Homo sapiens
  7pas-assembly1_z  TM=4.749E-01  e=1.960E+00  Mycoplasmoides pneumoniae M129
  7qh6-assembly1_1  TM=5.072E-01  e=9.079E+00  Homo sapiens